Protein AF-A0A976DMG9-F1 (afdb_monomer)

pLDDT: mean 84.87, std 10.1, range [56.44, 95.81]

Secondary structure (DSSP, 8-state):
--S-SSHHHHHHHHHSS-STT-PSSEEEEE--GGGS-HHHHHHHHHHHHHHHHHHHHH---EEEEE-

Structure (mmCIF, N/CA/C/O backbone):
data_AF-A0A976DMG9-F1
#
_entry.id   AF-A0A976DMG9-F1
#
loop_
_atom_site.group_PDB
_atom_site.id
_atom_site.type_symbol
_atom_site.label_atom_id
_atom_site.label_alt_id
_atom_site.label_comp_id
_atom_site.label_asym_id
_atom_site.label_entity_id
_atom_site.label_seq_id
_atom_site.pdbx_PDB_ins_code
_atom_site.Cartn_x
_atom_site.Cartn_y
_atom_site.Cartn_z
_atom_site.occupancy
_atom_site.B_iso_or_equiv
_atom_site.auth_seq_id
_atom_site.auth_comp_id
_atom_site.auth_asym_id
_atom_site.auth_atom_id
_atom_site.pdbx_PDB_model_num
ATOM 1 N N . ASP A 1 1 ? 8.169 18.327 -5.999 1.00 56.44 1 ASP A N 1
ATOM 2 C CA . ASP A 1 1 ? 7.261 17.240 -6.397 1.00 56.44 1 ASP A CA 1
ATOM 3 C C . ASP A 1 1 ? 8.019 16.242 -7.234 1.00 56.44 1 ASP A C 1
ATOM 5 O O . ASP A 1 1 ? 8.317 16.559 -8.375 1.00 56.44 1 ASP A O 1
ATOM 9 N N . TRP A 1 2 ? 8.431 15.111 -6.658 1.00 58.31 2 TRP A N 1
ATOM 10 C CA . TRP A 1 2 ? 9.263 14.137 -7.381 1.00 58.31 2 TRP A CA 1
ATOM 11 C C . TRP A 1 2 ? 8.564 12.796 -7.651 1.00 58.31 2 TRP A C 1
ATOM 13 O O . TRP A 1 2 ? 8.991 12.091 -8.550 1.00 58.31 2 TRP A O 1
ATOM 23 N N . HIS A 1 3 ? 7.393 12.539 -7.044 1.00 63.44 3 HIS A N 1
ATOM 24 C CA . HIS A 1 3 ? 6.466 11.481 -7.474 1.00 63.44 3 HIS A CA 1
ATOM 25 C C . HIS A 1 3 ? 5.003 11.900 -7.295 1.00 63.44 3 HIS A C 1
ATOM 27 O O . HIS A 1 3 ? 4.667 12.673 -6.390 1.00 63.44 3 HIS A O 1
ATOM 33 N N . GLY A 1 4 ? 4.128 11.383 -8.162 1.00 66.06 4 GLY A N 1
ATOM 34 C CA . GLY A 1 4 ? 2.683 11.527 -8.010 1.00 66.06 4 GLY A CA 1
ATOM 35 C C . GLY A 1 4 ? 2.213 10.901 -6.695 1.00 66.06 4 GLY A C 1
ATOM 36 O O . GLY A 1 4 ? 2.682 9.843 -6.294 1.00 66.06 4 GLY A O 1
ATOM 37 N N . ARG A 1 5 ? 1.272 11.544 -5.998 1.00 76.44 5 ARG A N 1
ATOM 38 C CA . ARG A 1 5 ? 0.641 10.983 -4.787 1.00 76.44 5 ARG A CA 1
ATOM 39 C C . ARG A 1 5 ? -0.526 10.069 -5.178 1.00 76.44 5 ARG A C 1
ATOM 41 O O . ARG A 1 5 ? -1.670 10.339 -4.818 1.00 76.44 5 ARG A O 1
ATOM 48 N N . ASN A 1 6 ? -0.252 9.056 -5.998 1.00 83.25 6 ASN A N 1
ATOM 49 C CA . ASN A 1 6 ? -1.249 8.150 -6.573 1.00 83.25 6 ASN A CA 1
ATOM 50 C C . ASN A 1 6 ? -0.748 6.692 -6.595 1.00 83.25 6 ASN A C 1
ATOM 52 O O . ASN A 1 6 ? 0.394 6.413 -6.237 1.00 83.25 6 ASN A O 1
ATOM 56 N N . LEU A 1 7 ? -1.633 5.760 -6.964 1.00 82.69 7 LEU A N 1
ATOM 57 C CA . LEU A 1 7 ? 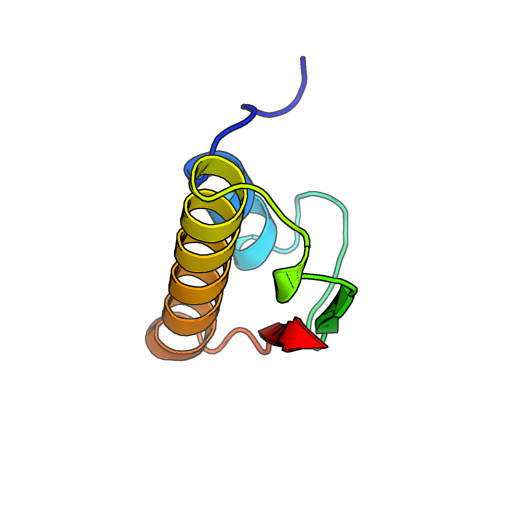-1.313 4.329 -6.977 1.00 82.69 7 LEU A CA 1
ATOM 58 C C . LEU A 1 7 ? -0.364 3.936 -8.111 1.00 82.69 7 LEU A C 1
ATOM 60 O O . LEU A 1 7 ? 0.396 2.996 -7.929 1.00 82.69 7 LEU A O 1
ATOM 64 N N . ASP A 1 8 ? -0.357 4.665 -9.227 1.00 83.44 8 ASP A N 1
ATOM 65 C CA . ASP A 1 8 ? 0.553 4.381 -10.343 1.00 83.44 8 ASP A CA 1
ATOM 66 C C . ASP A 1 8 ? 2.008 4.637 -9.928 1.00 83.44 8 ASP A C 1
ATOM 68 O O . ASP A 1 8 ? 2.877 3.797 -10.124 1.00 83.44 8 ASP A O 1
ATOM 72 N N . ALA A 1 9 ? 2.266 5.747 -9.230 1.00 84.00 9 ALA A N 1
ATOM 73 C CA . ALA A 1 9 ? 3.587 6.037 -8.679 1.00 84.00 9 ALA A CA 1
ATOM 74 C C . ALA A 1 9 ? 4.023 5.014 -7.617 1.00 84.00 9 ALA A C 1
ATOM 76 O O . ALA A 1 9 ? 5.208 4.705 -7.499 1.00 84.00 9 ALA A O 1
ATOM 77 N N . LEU A 1 10 ? 3.075 4.483 -6.837 1.00 83.88 10 LEU A N 1
ATOM 78 C CA . LEU A 1 10 ? 3.358 3.401 -5.896 1.00 83.88 10 LEU A CA 1
ATOM 79 C C . LEU A 1 10 ? 3.681 2.094 -6.631 1.00 83.88 10 LEU A C 1
ATOM 81 O O . LEU A 1 10 ? 4.620 1.406 -6.244 1.00 83.88 10 LEU A O 1
ATOM 85 N N . TRP A 1 11 ? 2.935 1.767 -7.686 1.00 82.94 11 TRP A N 1
ATOM 86 C CA . TRP A 1 11 ? 3.196 0.609 -8.537 1.00 82.94 11 TRP A CA 1
ATOM 87 C C . TRP A 1 11 ? 4.589 0.667 -9.151 1.00 82.94 11 TRP A C 1
ATOM 89 O O . TRP A 1 11 ? 5.358 -0.286 -9.018 1.00 82.94 11 TRP A O 1
ATOM 99 N N . ASP A 1 12 ? 4.946 1.797 -9.756 1.00 82.75 12 ASP A N 1
ATOM 100 C CA . ASP A 1 12 ? 6.279 1.993 -10.315 1.00 82.75 12 ASP A CA 1
ATOM 101 C C . ASP A 1 12 ? 7.338 1.794 -9.225 1.00 82.75 12 ASP A C 1
ATOM 103 O O . ASP A 1 12 ? 8.309 1.078 -9.442 1.00 82.75 12 ASP A O 1
ATOM 107 N N . SER A 1 13 ? 7.105 2.314 -8.011 1.00 80.19 13 SER A N 1
ATOM 108 C CA . SER A 1 13 ? 8.074 2.183 -6.921 1.00 80.19 13 SER A CA 1
ATOM 109 C C . SER A 1 13 ? 8.284 0.773 -6.405 1.00 80.19 13 SER A C 1
ATOM 111 O O . SER A 1 13 ? 9.385 0.446 -5.975 1.00 80.19 13 SER A O 1
ATOM 113 N N . VAL A 1 14 ? 7.251 -0.056 -6.453 1.00 81.06 14 VAL A N 1
ATOM 114 C CA . VAL A 1 14 ? 7.333 -1.454 -6.026 1.00 81.06 14 VAL A CA 1
ATOM 115 C C . VAL A 1 14 ? 7.931 -2.328 -7.126 1.00 81.06 14 VAL A C 1
ATOM 117 O O . VAL A 1 14 ? 8.531 -3.354 -6.824 1.00 81.06 14 VAL A O 1
ATOM 120 N N . THR A 1 15 ? 7.752 -1.950 -8.394 1.00 80.88 15 THR A N 1
ATOM 121 C CA . THR A 1 15 ? 8.084 -2.805 -9.541 1.00 80.88 15 THR A CA 1
ATOM 122 C C . THR A 1 15 ? 9.387 -2.471 -10.249 1.00 80.88 15 THR A C 1
ATOM 124 O O . THR A 1 15 ? 9.885 -3.330 -10.976 1.00 80.88 15 THR A O 1
ATOM 127 N N . SER A 1 16 ? 9.943 -1.272 -10.062 1.00 74.00 16 SER A N 1
ATOM 128 C CA . SER A 1 16 ? 11.145 -0.853 -10.786 1.00 74.00 16 SER A CA 1
ATOM 129 C C . SER A 1 16 ? 12.454 -0.949 -10.000 1.00 74.00 16 SER A C 1
ATOM 131 O O . SER A 1 16 ? 13.481 -0.675 -10.601 1.00 74.00 16 SER A O 1
ATOM 133 N N . ASP A 1 17 ? 12.462 -1.320 -8.709 1.00 64.25 17 ASP A N 1
ATOM 134 C CA . ASP A 1 17 ? 13.637 -1.333 -7.793 1.00 64.25 17 ASP A CA 1
ATOM 135 C C . ASP A 1 17 ? 14.446 -0.008 -7.705 1.00 64.25 17 ASP A C 1
ATOM 137 O O . ASP A 1 17 ? 15.334 0.134 -6.865 1.00 64.25 17 ASP A O 1
ATOM 141 N N . GLU A 1 18 ? 14.130 0.988 -8.534 1.00 64.19 18 GLU A N 1
ATOM 142 C CA . GLU A 1 18 ? 14.867 2.242 -8.716 1.00 64.19 18 GLU A CA 1
ATOM 143 C C . GLU A 1 18 ? 14.287 3.394 -7.885 1.00 64.19 18 GLU A C 1
ATOM 145 O O . GLU A 1 18 ? 14.952 4.401 -7.640 1.00 64.19 18 GLU A O 1
ATOM 150 N N . ILE A 1 19 ? 13.036 3.271 -7.436 1.00 58.50 19 ILE A N 1
ATOM 151 C CA . ILE A 1 19 ? 12.334 4.338 -6.723 1.00 58.50 19 ILE A CA 1
ATOM 152 C C . ILE A 1 19 ? 12.328 3.996 -5.231 1.00 58.50 19 ILE A C 1
ATOM 154 O O . ILE A 1 19 ? 11.660 3.066 -4.785 1.00 58.50 19 ILE A O 1
ATOM 158 N N . ASN A 1 20 ? 13.071 4.791 -4.459 1.00 65.31 20 ASN A N 1
ATOM 159 C CA . ASN A 1 20 ? 13.299 4.684 -3.010 1.00 65.31 20 ASN A CA 1
ATOM 160 C C . ASN A 1 20 ? 14.244 3.565 -2.531 1.00 65.31 20 ASN A C 1
ATOM 162 O O . ASN A 1 20 ? 14.426 3.457 -1.320 1.00 65.31 20 ASN A O 1
ATOM 166 N N . GLU A 1 21 ? 14.853 2.777 -3.428 1.00 72.62 21 GLU A N 1
ATOM 167 C CA . GLU A 1 21 ? 15.843 1.727 -3.085 1.00 72.62 21 GLU A CA 1
ATOM 168 C C . GLU A 1 21 ? 15.331 0.713 -2.035 1.00 72.62 21 GLU A C 1
ATOM 170 O O . GLU A 1 21 ? 16.092 0.095 -1.288 1.00 72.62 21 GLU A O 1
ATOM 175 N N . VAL A 1 22 ? 14.006 0.543 -1.944 1.00 74.44 22 VAL A N 1
ATOM 176 C CA . VAL A 1 22 ? 13.391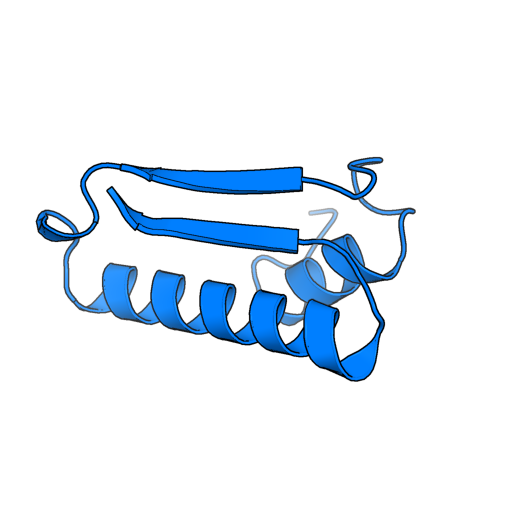 -0.451 -1.062 1.00 74.44 22 VAL A CA 1
ATOM 177 C C . 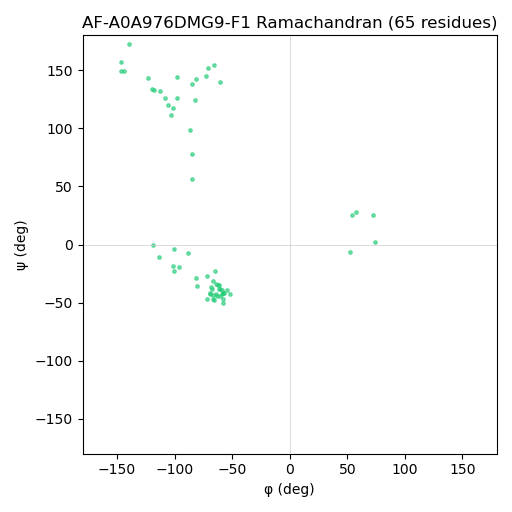VAL A 1 22 ? 13.317 -1.764 -1.820 1.00 74.44 22 VAL A C 1
ATOM 179 O O . VAL A 1 22 ? 12.409 -1.991 -2.615 1.00 74.44 22 VAL A O 1
ATOM 182 N N . HIS A 1 23 ? 14.282 -2.634 -1.554 1.00 78.88 23 HIS A N 1
ATOM 183 C CA . HIS A 1 23 ? 14.380 -3.920 -2.228 1.00 78.88 23 HIS A CA 1
ATOM 184 C C . HIS A 1 23 ? 13.512 -4.982 -1.555 1.00 78.88 23 HIS A C 1
ATOM 186 O O . HIS A 1 23 ? 13.464 -5.094 -0.327 1.00 78.88 23 HIS A O 1
ATOM 192 N N . THR A 1 24 ? 12.843 -5.790 -2.374 1.00 81.81 24 THR A N 1
ATOM 193 C CA . THR A 1 24 ? 12.137 -6.983 -1.896 1.00 8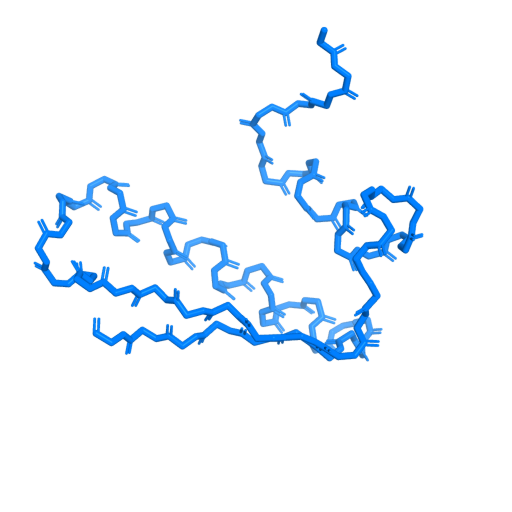1.81 24 THR A CA 1
ATOM 194 C C . THR A 1 24 ? 13.115 -8.089 -1.465 1.00 81.81 24 THR A C 1
ATOM 196 O O . THR A 1 24 ? 14.235 -8.154 -1.977 1.00 81.81 24 THR A O 1
ATOM 199 N N . PRO A 1 25 ? 12.731 -8.966 -0.512 1.00 89.81 25 PRO A N 1
ATOM 200 C CA . PRO A 1 25 ? 11.409 -9.079 0.108 1.00 89.81 25 PRO A CA 1
ATOM 201 C C . PRO A 1 25 ? 11.156 -8.074 1.239 1.00 89.81 25 PRO A C 1
ATOM 203 O O . PRO A 1 25 ? 12.027 -7.832 2.074 1.00 89.81 25 PRO A O 1
ATOM 206 N N . PHE A 1 26 ? 9.929 -7.551 1.331 1.00 85.69 26 PHE A N 1
ATOM 207 C CA . PHE A 1 26 ? 9.501 -6.763 2.491 1.00 85.69 26 PHE A CA 1
ATOM 208 C C . PHE A 1 26 ? 8.016 -6.937 2.828 1.00 85.69 26 PHE A C 1
ATOM 210 O O . PHE A 1 26 ? 7.182 -7.274 1.989 1.00 85.69 26 PHE A O 1
ATOM 217 N N . ARG A 1 27 ? 7.681 -6.654 4.091 1.00 89.88 27 ARG A N 1
ATOM 218 C CA . ARG A 1 27 ? 6.321 -6.715 4.636 1.00 89.88 27 ARG A CA 1
ATOM 219 C C . ARG A 1 27 ? 5.894 -5.349 5.160 1.00 89.88 27 ARG A C 1
ATOM 221 O O . ARG A 1 27 ? 6.626 -4.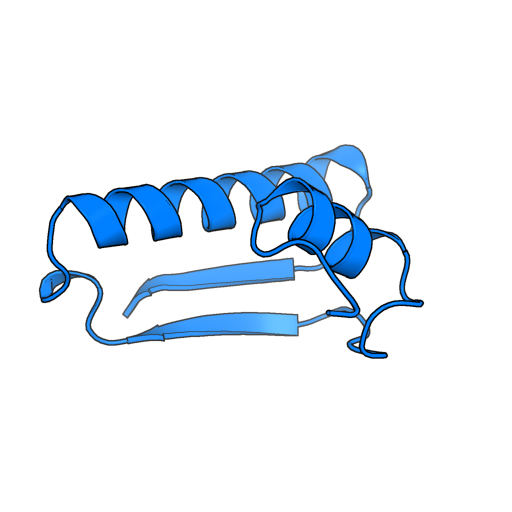734 5.933 1.00 89.88 27 ARG A O 1
ATOM 228 N N . LEU A 1 28 ? 4.680 -4.918 4.817 1.00 89.12 28 LEU A N 1
ATOM 229 C CA . LEU A 1 28 ? 4.034 -3.759 5.436 1.00 89.12 28 LEU A CA 1
ATOM 230 C C . LEU A 1 28 ? 3.078 -4.221 6.527 1.00 89.12 28 LEU A C 1
ATOM 232 O O . LEU A 1 28 ? 2.176 -5.012 6.272 1.00 89.12 28 LEU A O 1
ATOM 236 N N . GLN A 1 29 ? 3.241 -3.686 7.734 1.00 92.56 29 GLN A N 1
ATOM 237 C CA . GLN A 1 29 ? 2.290 -3.885 8.821 1.00 92.56 29 GLN A CA 1
ATOM 238 C C . GLN A 1 29 ? 1.473 -2.612 9.032 1.00 92.56 29 GLN A C 1
ATOM 240 O O . GLN A 1 29 ? 2.025 -1.563 9.363 1.00 92.56 29 GLN A O 1
ATOM 245 N N . ILE A 1 30 ? 0.155 -2.718 8.881 1.00 90.62 30 ILE A N 1
ATOM 246 C CA . ILE A 1 30 ? -0.782 -1.642 9.209 1.00 90.62 30 ILE A CA 1
ATOM 247 C C . ILE A 1 30 ? -1.419 -1.963 10.548 1.00 90.62 30 ILE A C 1
ATOM 249 O O . ILE A 1 30 ? -2.113 -2.968 10.682 1.00 90.62 30 ILE A O 1
ATOM 253 N N . THR A 1 31 ? -1.188 -1.100 11.530 1.00 92.94 31 THR A N 1
ATOM 254 C CA . THR A 1 31 ? -1.769 -1.215 12.866 1.00 92.94 31 THR A CA 1
ATOM 255 C C . THR A 1 31 ? -2.998 -0.326 13.002 1.00 92.94 31 THR A C 1
ATOM 257 O O . THR A 1 31 ? -3.060 0.773 12.450 1.00 92.94 31 THR A O 1
ATOM 260 N N . GLY A 1 32 ? -3.997 -0.803 13.746 1.00 92.00 32 GLY A N 1
ATOM 261 C CA . GLY A 1 32 ? -5.199 -0.020 14.030 1.00 92.00 32 GLY A CA 1
ATOM 262 C C . GLY A 1 32 ? -6.122 0.123 12.821 1.00 92.00 32 GLY A C 1
ATOM 263 O O . GLY A 1 32 ? -6.902 1.072 12.761 1.00 92.00 32 GLY A O 1
ATOM 264 N N . TYR A 1 33 ? -6.069 -0.817 11.870 1.00 90.75 33 TYR A N 1
ATOM 265 C CA . TYR A 1 33 ? -6.886 -0.781 10.650 1.00 90.75 33 TYR A CA 1
ATOM 266 C C . TYR A 1 33 ? -8.390 -0.646 10.958 1.00 90.75 33 TYR A C 1
ATOM 268 O O . TYR A 1 33 ? -9.106 0.125 10.316 1.00 90.75 33 TYR A O 1
ATOM 276 N N . ALA A 1 34 ? -8.861 -1.328 12.005 1.00 91.00 34 ALA A N 1
ATOM 277 C CA . ALA A 1 34 ? -10.253 -1.265 12.451 1.00 91.00 34 ALA A CA 1
ATOM 278 C C . ALA A 1 34 ? -10.682 0.120 12.975 1.00 91.00 34 ALA A C 1
ATOM 280 O O . ALA A 1 34 ? -11.870 0.427 12.971 1.00 91.00 34 ALA A O 1
ATOM 281 N N . ALA A 1 35 ? -9.735 0.957 13.413 1.00 93.69 35 ALA A N 1
ATOM 282 C CA . ALA A 1 35 ? -10.001 2.315 13.888 1.00 93.69 35 ALA A CA 1
ATOM 283 C C . ALA A 1 35 ? -9.979 3.362 12.759 1.00 93.69 35 ALA A C 1
ATOM 285 O O . ALA A 1 35 ? -10.309 4.526 12.989 1.00 93.69 35 ALA A O 1
ATOM 286 N N . LEU A 1 36 ? -9.583 2.973 11.543 1.00 92.06 36 LEU A N 1
ATOM 287 C CA . LEU A 1 36 ? -9.560 3.871 10.395 1.00 92.06 36 LEU A CA 1
ATOM 288 C C . LEU A 1 36 ? -10.987 4.165 9.911 1.00 92.06 36 LEU A C 1
ATOM 290 O O . LEU A 1 36 ? -11.863 3.304 9.919 1.00 92.06 36 LEU A O 1
ATOM 294 N N . GLY A 1 37 ? -11.214 5.388 9.430 1.00 95.81 37 GLY A N 1
ATOM 295 C CA . GLY A 1 37 ? -12.454 5.721 8.729 1.00 95.81 37 GLY A CA 1
ATOM 296 C C . GLY A 1 37 ? -12.581 4.953 7.407 1.00 95.81 37 GLY A C 1
ATOM 297 O O . GLY A 1 37 ? -11.574 4.609 6.785 1.00 95.81 37 GLY A O 1
ATOM 298 N N . GLN A 1 38 ? -13.816 4.746 6.940 1.00 94.69 38 GLN A N 1
ATOM 299 C CA . GLN A 1 38 ? -14.119 3.932 5.750 1.00 94.69 38 GLN A CA 1
ATOM 300 C C . GLN A 1 38 ? -13.308 4.333 4.509 1.00 94.69 38 GLN A C 1
ATOM 302 O O . GLN A 1 38 ? -12.782 3.474 3.809 1.00 94.69 38 GLN A O 1
ATOM 307 N N . SER A 1 39 ? -13.147 5.634 4.254 1.00 92.44 39 SER A N 1
ATOM 308 C CA . SER A 1 39 ? -12.384 6.117 3.095 1.00 92.44 39 SER A CA 1
ATOM 309 C C . SER A 1 39 ? -10.912 5.706 3.140 1.00 92.44 39 SER A C 1
ATOM 311 O O . SER A 1 39 ? -10.310 5.440 2.103 1.00 92.44 39 SER A O 1
ATOM 313 N N . LEU A 1 40 ? -10.324 5.653 4.337 1.00 90.88 40 LEU A N 1
ATOM 314 C CA . LEU A 1 40 ? -8.928 5.270 4.511 1.00 90.88 40 LEU A CA 1
ATOM 315 C C . LEU A 1 40 ? -8.763 3.747 4.483 1.00 90.88 40 LEU A C 1
ATOM 317 O O . LEU A 1 40 ? -7.804 3.265 3.889 1.00 90.88 40 LEU A O 1
ATOM 321 N N . GLN A 1 41 ? -9.725 2.996 5.027 1.00 93.94 41 GLN A N 1
ATOM 322 C CA . GLN A 1 41 ? -9.783 1.538 4.860 1.00 93.94 41 GLN A CA 1
ATOM 323 C C . GLN A 1 41 ? -9.840 1.158 3.378 1.00 93.94 41 GLN A C 1
ATOM 325 O O . GLN A 1 41 ? -9.021 0.365 2.925 1.00 93.94 41 GLN A O 1
ATOM 330 N N . ALA A 1 42 ? -10.705 1.817 2.602 1.00 93.25 42 ALA A N 1
ATOM 331 C CA . ALA A 1 42 ? -10.812 1.592 1.164 1.00 93.25 42 ALA A CA 1
ATOM 332 C C . ALA A 1 42 ? -9.513 1.923 0.407 1.00 93.25 42 ALA A C 1
ATOM 334 O O . ALA A 1 42 ? -9.174 1.253 -0.567 1.00 93.25 42 ALA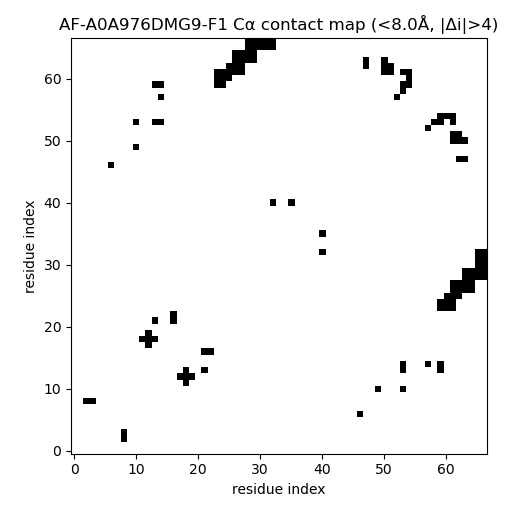 A O 1
ATOM 335 N N . LEU A 1 43 ? -8.764 2.947 0.834 1.00 91.06 43 LEU A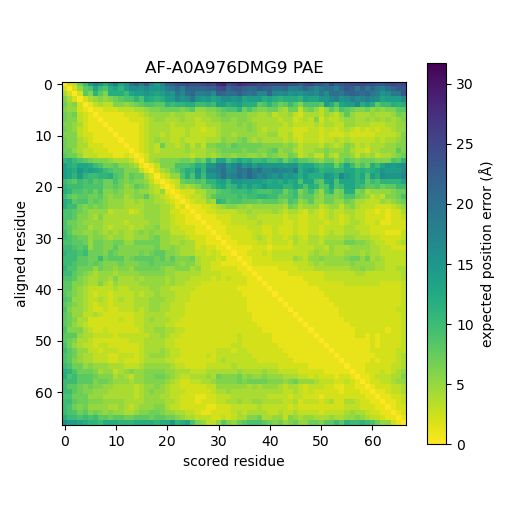 N 1
ATOM 336 C CA . LEU A 1 43 ? -7.448 3.232 0.259 1.00 91.06 43 LEU A CA 1
ATOM 337 C C . LEU A 1 43 ? -6.449 2.114 0.577 1.00 91.06 43 LEU A C 1
ATOM 339 O O . LEU A 1 43 ? -5.755 1.653 -0.324 1.00 91.06 43 LEU A O 1
ATOM 343 N N . VAL A 1 44 ? -6.396 1.669 1.832 1.00 92.25 44 VAL A N 1
ATOM 344 C CA . VAL A 1 44 ? -5.534 0.560 2.255 1.00 92.25 44 VAL A CA 1
ATOM 345 C C . VAL A 1 44 ? -5.862 -0.717 1.481 1.00 92.25 44 VAL A C 1
ATOM 347 O O . VAL A 1 44 ? -4.949 -1.377 0.998 1.00 92.25 44 VAL A O 1
ATOM 350 N N . ASP A 1 45 ? -7.144 -1.020 1.275 1.00 92.81 45 ASP A N 1
ATOM 351 C CA . ASP A 1 45 ? -7.580 -2.184 0.495 1.00 92.81 45 ASP A CA 1
ATOM 352 C C . ASP A 1 45 ? -7.088 -2.131 -0.952 1.00 92.81 45 ASP A C 1
ATOM 354 O O . ASP A 1 45 ? -6.681 -3.146 -1.514 1.00 92.81 45 ASP A O 1
ATOM 358 N N . ARG A 1 46 ? -7.084 -0.939 -1.558 1.00 93.56 46 ARG A N 1
ATOM 359 C CA . ARG A 1 46 ? -6.556 -0.746 -2.914 1.00 93.56 46 ARG A CA 1
ATOM 360 C C . ARG A 1 46 ? -5.043 -0.936 -2.977 1.00 93.56 46 ARG A C 1
ATOM 362 O O . ARG A 1 46 ? -4.556 -1.460 -3.972 1.00 93.56 46 ARG A O 1
ATOM 369 N N . VAL A 1 47 ? -4.307 -0.520 -1.945 1.00 92.44 47 VAL A N 1
ATOM 370 C CA . VAL A 1 47 ? -2.854 -0.747 -1.869 1.00 92.44 47 VAL A CA 1
ATOM 371 C C . VAL A 1 47 ? -2.542 -2.231 -1.670 1.00 92.44 47 VAL A C 1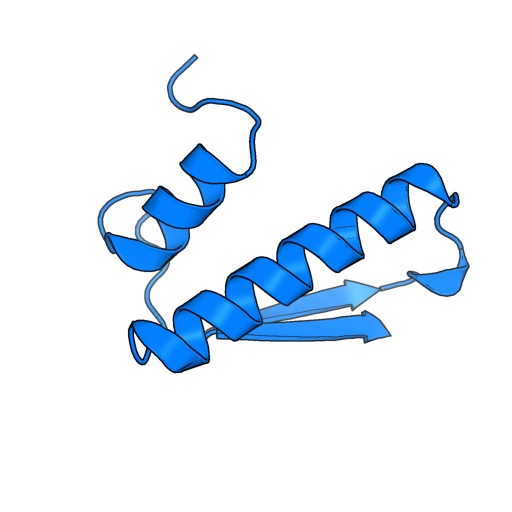
ATOM 373 O O . VAL A 1 47 ? -1.654 -2.759 -2.329 1.00 92.44 47 VAL A O 1
ATOM 376 N N . ASP A 1 48 ? -3.293 -2.924 -0.815 1.00 93.19 48 ASP A N 1
ATOM 377 C CA . ASP A 1 48 ? -3.139 -4.368 -0.614 1.00 93.19 48 ASP A CA 1
ATOM 378 C C . ASP A 1 48 ? -3.400 -5.153 -1.911 1.00 93.19 48 ASP A C 1
ATOM 380 O O . ASP A 1 48 ? -2.604 -6.003 -2.310 1.00 93.19 48 ASP A O 1
ATOM 384 N N . ALA A 1 49 ? -4.463 -4.796 -2.642 1.00 93.25 49 ALA A N 1
ATOM 385 C CA . ALA A 1 49 ? -4.753 -5.382 -3.949 1.00 93.25 49 ALA A CA 1
ATOM 386 C C . ALA A 1 49 ? -3.607 -5.173 -4.957 1.00 93.25 49 ALA A C 1
ATOM 388 O O . ALA A 1 49 ? -3.272 -6.092 -5.704 1.00 93.25 49 ALA A O 1
ATOM 389 N N . LEU A 1 50 ? -2.978 -3.995 -4.942 1.00 92.19 50 LEU A N 1
ATOM 390 C CA . LEU A 1 50 ? -1.831 -3.665 -5.788 1.00 92.19 50 LEU A CA 1
ATOM 391 C C . LEU A 1 50 ? -0.612 -4.541 -5.458 1.00 92.19 50 LEU A C 1
ATOM 393 O O . LEU A 1 50 ? 0.037 -5.063 -6.362 1.00 92.19 50 LEU A O 1
ATOM 397 N N . PHE A 1 51 ? -0.317 -4.772 -4.177 1.00 91.88 51 PHE A N 1
ATOM 398 C CA . PHE A 1 51 ? 0.767 -5.678 -3.776 1.00 91.88 51 PHE A CA 1
ATOM 399 C C . PHE A 1 51 ? 0.471 -7.137 -4.130 1.00 91.88 51 PHE A C 1
ATOM 401 O O . PHE A 1 51 ? 1.363 -7.849 -4.593 1.00 91.88 51 PHE A O 1
ATOM 408 N N . ALA A 1 52 ? -0.781 -7.577 -3.984 1.00 91.62 52 ALA A N 1
ATOM 409 C CA . ALA A 1 52 ? -1.196 -8.906 -4.423 1.00 91.62 52 ALA A CA 1
ATOM 410 C C . ALA A 1 52 ? -1.015 -9.092 -5.943 1.00 91.62 52 ALA A C 1
ATOM 412 O O . ALA A 1 52 ? -0.597 -10.163 -6.389 1.00 91.62 52 ALA A O 1
ATOM 413 N N . GLU A 1 53 ? -1.287 -8.053 -6.737 1.00 91.81 53 GLU A N 1
ATOM 414 C CA . GLU A 1 53 ? -1.034 -8.032 -8.181 1.00 91.81 53 GLU A CA 1
ATOM 415 C C . GLU A 1 53 ? 0.465 -8.092 -8.504 1.00 91.81 53 GLU A C 1
ATOM 417 O O . GLU A 1 53 ? 0.882 -8.952 -9.280 1.00 91.81 53 GLU A O 1
ATOM 422 N N . ALA A 1 54 ? 1.295 -7.271 -7.853 1.00 89.19 54 ALA A N 1
ATOM 423 C CA . ALA A 1 54 ? 2.748 -7.292 -8.039 1.00 89.19 54 ALA A CA 1
ATOM 424 C C . ALA A 1 54 ? 3.350 -8.676 -7.725 1.00 89.19 54 ALA A C 1
ATOM 426 O O . ALA A 1 54 ? 4.171 -9.197 -8.489 1.00 89.19 54 ALA A O 1
ATOM 427 N N . ARG A 1 55 ? 2.884 -9.323 -6.650 1.00 90.69 55 ARG A N 1
ATOM 428 C CA . ARG A 1 55 ? 3.301 -10.682 -6.281 1.00 90.69 55 ARG A CA 1
ATOM 429 C C . ARG A 1 55 ? 2.911 -11.715 -7.333 1.00 90.69 55 ARG A C 1
ATOM 431 O O . ARG A 1 55 ? 3.716 -12.582 -7.670 1.00 90.69 55 ARG A O 1
ATOM 438 N N . ARG A 1 56 ? 1.682 -11.640 -7.848 1.00 91.69 56 ARG A N 1
ATOM 439 C CA . ARG A 1 56 ? 1.151 -12.600 -8.825 1.00 91.69 56 ARG A CA 1
ATOM 440 C C . ARG A 1 56 ? 1.793 -12.441 -10.203 1.00 91.69 56 ARG A C 1
ATOM 442 O O . ARG A 1 56 ? 2.195 -13.438 -10.794 1.00 91.69 56 ARG A O 1
ATOM 449 N N . ASP A 1 57 ? 1.891 -11.208 -10.694 1.00 90.75 57 ASP A N 1
ATOM 450 C CA . ASP A 1 57 ? 2.159 -10.935 -12.111 1.00 90.75 57 ASP A CA 1
ATOM 451 C C . ASP A 1 57 ? 3.629 -10.582 -12.381 1.00 90.75 57 ASP A C 1
ATOM 453 O O . ASP A 1 57 ? 4.114 -10.753 -13.499 1.00 90.75 57 ASP A O 1
ATOM 457 N N . ARG A 1 58 ? 4.359 -10.110 -11.362 1.00 86.00 58 ARG A N 1
ATOM 458 C CA . ARG A 1 58 ? 5.780 -9.729 -11.463 1.00 86.00 58 ARG A CA 1
ATOM 459 C C . ARG A 1 58 ? 6.701 -10.540 -10.552 1.00 86.00 58 ARG A C 1
ATOM 461 O O . ARG A 1 58 ? 7.906 -10.329 -10.594 1.00 86.00 58 ARG A O 1
ATOM 468 N N . GLN A 1 59 ? 6.153 -11.474 -9.768 1.00 87.88 59 GLN A N 1
ATOM 469 C CA . GLN A 1 59 ? 6.896 -12.300 -8.804 1.00 87.88 59 GLN A CA 1
ATOM 470 C C . GLN A 1 59 ? 7.663 -11.477 -7.754 1.00 87.88 59 GLN A C 1
ATOM 472 O O . GLN A 1 59 ? 8.676 -11.925 -7.223 1.00 87.88 59 GLN A O 1
ATOM 477 N N . ILE A 1 60 ? 7.166 -10.278 -7.449 1.00 87.88 60 ILE A N 1
ATOM 478 C CA . ILE A 1 60 ? 7.756 -9.375 -6.459 1.00 87.88 60 ILE A CA 1
ATOM 479 C C . ILE A 1 60 ? 7.290 -9.799 -5.067 1.00 87.88 60 ILE A C 1
ATOM 481 O O . ILE A 1 60 ? 6.089 -9.892 -4.805 1.00 87.88 60 ILE A O 1
ATOM 485 N N . ASP A 1 61 ? 8.229 -10.068 -4.163 1.00 89.75 61 ASP A N 1
ATOM 486 C CA . ASP A 1 61 ? 7.914 -10.582 -2.829 1.00 89.75 61 ASP A CA 1
ATOM 487 C C . ASP A 1 61 ? 7.571 -9.443 -1.858 1.00 89.75 61 ASP A C 1
ATOM 489 O O . ASP A 1 61 ? 8.381 -8.988 -1.050 1.00 89.75 61 ASP A O 1
ATOM 493 N N . VAL A 1 62 ? 6.342 -8.951 -1.987 1.00 90.06 62 VAL A N 1
ATOM 494 C CA . VAL A 1 62 ? 5.743 -7.944 -1.112 1.00 90.06 62 VAL A CA 1
ATOM 495 C C . VAL A 1 62 ? 4.446 -8.479 -0.515 1.00 90.06 62 VAL A C 1
ATOM 497 O O . VAL A 1 62 ? 3.686 -9.198 -1.173 1.00 90.06 62 VAL A O 1
ATOM 500 N N . GLU A 1 63 ? 4.183 -8.139 0.744 1.00 90.19 63 GLU A N 1
ATOM 501 C CA . GLU A 1 63 ? 2.925 -8.474 1.410 1.00 90.19 63 GLU A CA 1
ATOM 502 C C . GLU A 1 63 ? 2.497 -7.396 2.411 1.00 90.19 63 GLU A C 1
ATOM 504 O O . GLU A 1 63 ? 3.326 -6.730 3.041 1.00 90.19 63 GLU A O 1
ATOM 509 N N . MET A 1 64 ? 1.184 -7.248 2.589 1.00 91.88 64 MET A N 1
ATOM 510 C CA . MET A 1 64 ? 0.600 -6.384 3.606 1.00 91.88 64 MET A CA 1
ATOM 511 C C . MET A 1 64 ? -0.121 -7.220 4.660 1.00 91.88 64 MET A C 1
ATOM 513 O O . MET A 1 64 ? -0.932 -8.090 4.357 1.00 91.88 64 MET A O 1
ATOM 517 N N . VAL A 1 65 ? 0.158 -6.919 5.924 1.00 91.44 65 VAL A N 1
ATOM 518 C CA . VAL A 1 65 ? -0.481 -7.536 7.083 1.00 91.44 65 VAL A CA 1
ATOM 519 C C . VAL A 1 65 ? -1.212 -6.460 7.869 1.00 91.44 65 VAL A C 1
ATOM 521 O O . VAL A 1 65 ? -0.673 -5.387 8.147 1.00 91.44 65 VAL A O 1
ATOM 524 N N . ARG A 1 66 ? -2.457 -6.753 8.238 1.00 88.00 66 ARG A N 1
ATOM 525 C CA . ARG A 1 66 ? -3.334 -5.845 8.979 1.00 88.00 66 ARG A CA 1
ATOM 526 C C . ARG A 1 66 ? -3.478 -6.373 10.404 1.00 88.00 66 ARG A C 1
ATOM 528 O O . ARG A 1 66 ? -3.817 -7.543 10.576 1.00 88.00 66 ARG A O 1
ATOM 535 N N . ALA A 1 67 ? -3.196 -5.527 11.392 1.00 74.19 67 ALA A N 1
ATOM 536 C CA . ALA A 1 67 ? -3.237 -5.840 12.820 1.00 74.19 67 ALA A CA 1
ATOM 537 C C . ALA A 1 67 ? -4.179 -4.898 13.582 1.00 74.19 67 ALA A C 1
ATOM 539 O O . ALA A 1 67 ? -4.233 -3.684 13.253 1.00 74.19 67 ALA A O 1
#

Nearest PDB structures (foldseek):
  5nfl-assembly1_A  TM=3.412E-01  e=3.791E+00  Sinorhizobium meliloti 2011
  2y27-assembly1_A  TM=4.178E-01  e=7.157E+00  Burkholderia cenocepacia J2315
  5vhj-assembly1_A  TM=3.609E-01  e=7.680E+00  Homo sapiens

Solvent-accessible surface area (backbone atoms only — not comparable to full-atom values): 4078 Å² total; per-residue (Å²): 136,91,69,64,98,49,67,66,48,50,49,50,27,73,71,61,56,73,48,86,66,64,66,74,74,48,75,47,77,43,73,55,55,88,76,46,55,69,74,56,43,55,51,51,52,54,51,46,52,50,35,54,44,39,31,71,78,68,69,41,53,49,49,73,46,8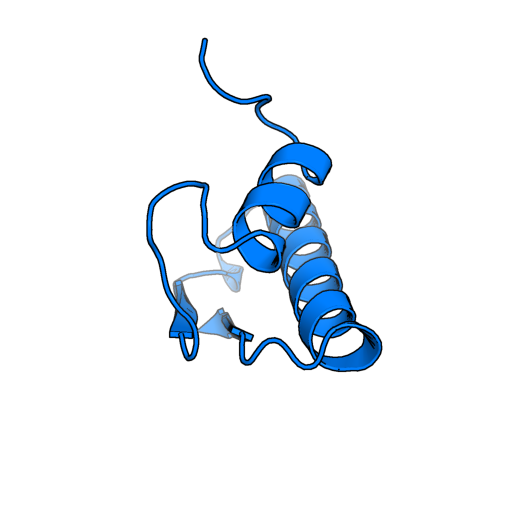0,82

Sequence (67 aa):
DWHGRNLDALWDSVTSDEINEVHTPFRLQITGYAALGQSLQALVDRVDALFAEARRDRQIDVEMVRA

Mean predicted aligned error: 5.19 Å

Foldseek 3Di:
DPADPDVVSVLCVQQVCPHPVDADDDEAEAEPLVVDDPVVVVVVVVNQVSQVCCCVPVVGNYHYDYD

Radius of gyration: 12.39 Å; Cα contacts (8 Å, |Δi|>4): 65; chains: 1; bounding box: 30×30×26 Å